Protein AF-A0A2D4L6A4-F1 (afdb_monomer_lite)

Radius of gyration: 27.37 Å; chains: 1; bounding box: 38×36×84 Å

Organism: NCBI:txid1970185

InterPro domains:
  IPR035969 Rab-GAP-TBC domain superfamily [SSF47923] (2-65)
  IPR050302 Rab GTPase-activating TBC domain-containing protein [PTHR47219] (1-61)

Secondary structure (DSSP, 8-state):
-HHHHHHHHH-THHHHHHHHHHHHHTHHHHHT--SHHHHHHHHHHGGGG---HHHHHHIIIIIT----HHHHHHHHHHHHHHHHHHHHHHHHHHHHHHHHHHHHHHHHHHHHHTTS--

Foldseek 3Di:
DVLVVCCVVVHDLSVVLLVVLLCVVCVVVLVPDDDPVVNVVCVVPVVVVPPPPVSSVCCSPPVCPPRDVVVVVVVCVVVVVVVVVVVVVVVVVVVVVVVVVVVVVVVVVVVVVVVPPD

Structure (mmCIF, N/CA/C/O backbone):
data_AF-A0A2D4L6A4-F1
#
_entry.id   AF-A0A2D4L6A4-F1
#
loop_
_atom_site.group_PDB
_atom_site.id
_atom_site.type_symbol
_atom_site.label_atom_id
_atom_site.label_alt_id
_atom_site.label_comp_id
_atom_site.label_asym_id
_atom_site.label_entity_id
_atom_site.label_seq_id
_atom_site.pdbx_PDB_ins_code
_atom_site.Cartn_x
_atom_site.Cartn_y
_atom_site.Cartn_z
_atom_site.occupancy
_atom_site.B_iso_or_equiv
_atom_site.auth_seq_id
_atom_site.auth_comp_id
_atom_site.auth_asym_id
_atom_site.auth_atom_id
_atom_site.pdbx_PDB_model_num
ATOM 1 N N . PHE A 1 1 ? 15.354 -11.291 -5.007 1.00 59.81 1 PHE A N 1
ATOM 2 C CA . PHE A 1 1 ? 16.512 -10.464 -5.394 1.00 59.81 1 PHE A CA 1
ATOM 3 C C . PHE A 1 1 ? 16.073 -9.072 -5.858 1.00 59.81 1 PHE A C 1
ATOM 5 O O . PHE A 1 1 ? 16.145 -8.169 -5.042 1.00 59.81 1 PHE A O 1
ATOM 12 N N . LYS A 1 2 ? 15.403 -8.898 -7.011 1.00 81.44 2 LYS A N 1
ATOM 13 C CA . LYS A 1 2 ? 15.110 -7.559 -7.590 1.00 81.44 2 LYS A CA 1
ATOM 14 C C . LYS A 1 2 ? 14.391 -6.513 -6.711 1.00 81.44 2 LYS A C 1
ATOM 16 O O . LYS A 1 2 ? 14.660 -5.324 -6.866 1.00 81.44 2 LYS A O 1
ATOM 21 N N . ILE A 1 3 ? 13.475 -6.909 -5.819 1.00 88.06 3 ILE A N 1
ATOM 22 C CA . ILE A 1 3 ? 12.771 -5.953 -4.934 1.00 88.06 3 ILE A CA 1
ATOM 23 C C . ILE A 1 3 ? 13.741 -5.343 -3.920 1.00 88.06 3 ILE A C 1
ATOM 25 O O . ILE A 1 3 ? 13.739 -4.132 -3.724 1.00 88.06 3 ILE A O 1
ATOM 29 N N . TRP A 1 4 ? 14.576 -6.183 -3.305 1.00 91.75 4 TRP A N 1
ATOM 30 C CA . TRP A 1 4 ? 15.547 -5.761 -2.301 1.00 91.75 4 TRP A CA 1
ATOM 31 C C . TRP A 1 4 ? 16.648 -4.906 -2.919 1.00 91.75 4 TRP A C 1
ATOM 33 O O . TRP A 1 4 ? 16.956 -3.856 -2.371 1.00 91.75 4 TRP A O 1
ATOM 43 N N . ASP A 1 5 ? 17.137 -5.271 -4.106 1.00 92.44 5 ASP A N 1
ATOM 44 C CA . ASP A 1 5 ? 18.117 -4.463 -4.843 1.00 92.44 5 ASP A CA 1
ATOM 45 C C . ASP A 1 5 ? 17.558 -3.058 -5.134 1.00 92.44 5 ASP A C 1
ATOM 47 O O . ASP A 1 5 ? 18.197 -2.041 -4.869 1.00 92.44 5 ASP A O 1
ATOM 51 N N . SER A 1 6 ? 16.302 -2.995 -5.594 1.00 92.12 6 SER A N 1
ATOM 52 C CA . SER A 1 6 ? 15.612 -1.727 -5.851 1.00 92.12 6 SER A CA 1
ATOM 53 C C . SER A 1 6 ? 15.383 -0.933 -4.566 1.00 92.12 6 SER A C 1
ATOM 55 O O . SER A 1 6 ? 15.535 0.282 -4.566 1.00 92.12 6 SER A O 1
ATOM 57 N N . PHE A 1 7 ? 15.015 -1.596 -3.467 1.00 94.06 7 PHE A N 1
ATOM 58 C CA . PHE A 1 7 ? 14.798 -0.957 -2.170 1.00 94.06 7 PHE A CA 1
ATOM 59 C C . PHE A 1 7 ? 16.087 -0.355 -1.610 1.00 94.06 7 PHE A C 1
ATOM 61 O O . PHE A 1 7 ? 16.057 0.768 -1.114 1.00 94.06 7 PHE A O 1
ATOM 68 N N . LEU A 1 8 ? 17.211 -1.063 -1.721 1.00 93.94 8 LEU A N 1
ATOM 69 C CA . LEU A 1 8 ? 18.513 -0.564 -1.281 1.00 93.94 8 LEU A CA 1
ATOM 70 C C . LEU A 1 8 ? 18.997 0.614 -2.141 1.00 93.94 8 LEU A C 1
ATOM 72 O O . LEU A 1 8 ? 19.681 1.492 -1.626 1.00 93.94 8 LEU A O 1
ATOM 76 N N . TYR A 1 9 ? 18.602 0.670 -3.417 1.00 93.06 9 TYR A N 1
ATOM 77 C CA . TYR A 1 9 ? 18.974 1.748 -4.336 1.00 93.06 9 TYR A CA 1
ATOM 78 C C . TYR A 1 9 ? 18.049 2.983 -4.267 1.00 93.06 9 TYR A C 1
ATOM 80 O O . TYR A 1 9 ? 18.511 4.109 -4.107 1.00 93.06 9 TYR A O 1
ATOM 88 N N . GLU A 1 10 ? 16.728 2.802 -4.379 1.00 91.38 10 GLU A N 1
ATOM 89 C CA . GLU A 1 10 ? 15.729 3.886 -4.426 1.00 91.38 10 GLU A CA 1
ATOM 90 C C . GLU A 1 10 ? 15.119 4.233 -3.053 1.00 91.38 10 GLU A C 1
ATOM 92 O O . GLU A 1 10 ? 14.401 5.235 -2.918 1.00 91.38 10 GLU A O 1
ATOM 97 N N . GLY A 1 11 ? 15.365 3.401 -2.041 1.00 92.44 11 GLY A N 1
ATOM 98 C CA . GLY A 1 11 ? 14.920 3.592 -0.667 1.00 92.44 11 GLY A CA 1
ATOM 99 C C . GLY A 1 11 ? 13.491 3.108 -0.363 1.00 92.44 11 GLY A C 1
ATOM 100 O O . GLY A 1 11 ? 12.850 2.401 -1.150 1.00 92.44 11 GLY A O 1
ATOM 101 N N . PRO A 1 12 ? 12.926 3.533 0.787 1.00 92.69 12 PRO A N 1
ATOM 102 C CA . PRO A 1 12 ? 11.694 2.966 1.342 1.00 92.69 12 PRO A CA 1
ATOM 103 C C . PRO A 1 12 ? 10.432 3.084 0.485 1.00 92.69 12 PRO A C 1
ATOM 105 O O . PRO A 1 12 ? 9.470 2.347 0.705 1.00 92.69 12 PRO A O 1
ATOM 108 N N . LYS A 1 13 ? 10.411 3.987 -0.504 1.00 94.56 13 LYS A N 1
ATOM 109 C CA . LYS A 1 13 ? 9.279 4.124 -1.435 1.00 94.56 13 LYS A CA 1
ATOM 110 C C . LYS A 1 13 ? 9.016 2.847 -2.234 1.00 94.56 13 LYS A C 1
ATOM 112 O O . LYS A 1 13 ? 7.881 2.617 -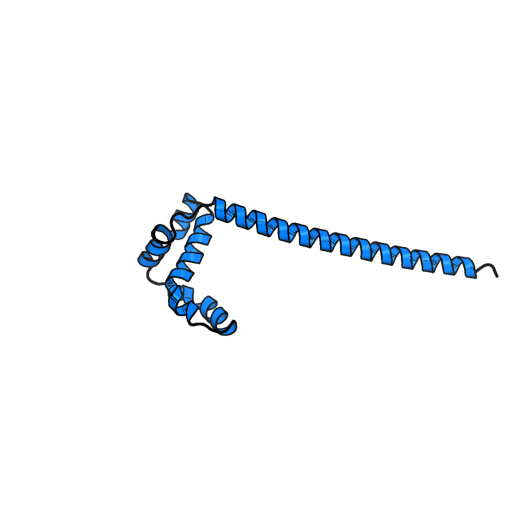2.639 1.00 94.56 13 LYS A O 1
ATOM 117 N N . VAL A 1 14 ? 10.038 2.013 -2.426 1.00 95.25 14 VAL A N 1
ATOM 118 C CA . VAL A 1 14 ? 9.935 0.769 -3.192 1.00 95.25 14 VAL A CA 1
ATOM 119 C C . VAL A 1 14 ? 8.946 -0.203 -2.554 1.00 95.25 14 VAL A C 1
ATOM 121 O O . VAL A 1 14 ? 8.172 -0.820 -3.276 1.00 95.25 14 VAL A O 1
ATOM 124 N N . ILE A 1 15 ? 8.874 -0.273 -1.221 1.00 94.75 15 ILE A N 1
ATOM 125 C CA . ILE A 1 15 ? 7.899 -1.138 -0.537 1.00 94.75 15 ILE A CA 1
ATOM 126 C C . ILE A 1 15 ? 6.465 -0.729 -0.888 1.00 94.75 15 ILE A C 1
ATOM 128 O O . ILE A 1 15 ? 5.656 -1.573 -1.263 1.00 94.75 15 ILE A O 1
ATOM 132 N N . PHE A 1 16 ? 6.166 0.573 -0.851 1.00 95.50 16 PHE A N 1
ATOM 133 C CA . PHE A 1 16 ? 4.849 1.096 -1.228 1.00 95.50 16 PHE A CA 1
ATOM 134 C C . PHE A 1 16 ? 4.546 0.863 -2.711 1.00 95.50 16 PHE A C 1
ATOM 136 O O . PHE A 1 16 ? 3.437 0.460 -3.054 1.00 95.50 16 PHE A O 1
ATOM 143 N N . ARG A 1 17 ? 5.539 1.067 -3.584 1.00 96.06 17 ARG A N 1
ATOM 144 C CA . ARG A 1 17 ? 5.414 0.813 -5.025 1.00 96.06 17 ARG A CA 1
ATOM 145 C C . ARG A 1 17 ? 5.042 -0.647 -5.296 1.00 96.06 17 ARG A C 1
ATOM 147 O O . ARG A 1 17 ? 4.103 -0.901 -6.040 1.00 96.06 17 ARG A O 1
ATOM 154 N N . PHE A 1 18 ? 5.731 -1.605 -4.674 1.00 95.31 18 PHE A N 1
ATOM 155 C CA . PHE A 1 18 ? 5.438 -3.028 -4.869 1.00 95.31 18 PHE A CA 1
ATOM 156 C C . PHE A 1 18 ? 4.137 -3.477 -4.208 1.00 95.31 18 PHE A C 1
ATOM 158 O O . PHE A 1 18 ? 3.440 -4.308 -4.783 1.00 95.31 18 PHE A O 1
ATOM 165 N N . ALA A 1 19 ? 3.772 -2.912 -3.055 1.00 95.19 19 ALA A N 1
ATOM 166 C CA . ALA A 1 19 ? 2.465 -3.165 -2.456 1.00 95.19 19 ALA A CA 1
ATOM 167 C C . ALA A 1 19 ? 1.337 -2.767 -3.423 1.00 95.19 19 ALA A C 1
ATOM 169 O O . ALA A 1 19 ? 0.459 -3.575 -3.714 1.00 95.19 19 ALA A O 1
ATOM 170 N N . LEU A 1 20 ? 1.406 -1.565 -4.005 1.00 95.88 20 LEU A N 1
ATOM 171 C CA . LEU A 1 20 ? 0.432 -1.107 -5.000 1.00 95.88 20 LEU A CA 1
ATOM 172 C C . LEU A 1 20 ? 0.480 -1.921 -6.294 1.00 95.88 20 LEU A C 1
ATOM 174 O O . LEU A 1 20 ? -0.568 -2.216 -6.860 1.00 95.88 20 LEU A O 1
ATOM 178 N N . ALA A 1 21 ? 1.665 -2.337 -6.739 1.00 96.56 21 ALA A N 1
ATOM 179 C CA . ALA A 1 21 ? 1.794 -3.191 -7.915 1.00 96.56 21 ALA A CA 1
ATOM 180 C C . ALA A 1 21 ? 1.128 -4.560 -7.710 1.00 96.56 21 ALA A C 1
ATOM 182 O O . ALA A 1 21 ? 0.506 -5.069 -8.637 1.00 96.56 21 ALA A O 1
ATOM 183 N N . LEU A 1 22 ? 1.205 -5.138 -6.504 1.00 96.25 22 LEU A N 1
ATOM 184 C CA . LEU A 1 22 ? 0.501 -6.377 -6.156 1.00 96.25 22 LEU A CA 1
ATOM 185 C C . LEU A 1 22 ? -1.019 -6.201 -6.227 1.00 96.25 22 LEU A C 1
ATOM 187 O O . LEU A 1 22 ? -1.696 -7.038 -6.821 1.00 96.25 22 LEU A O 1
ATOM 191 N N . PHE A 1 23 ? -1.545 -5.103 -5.677 1.00 96.38 23 PHE A N 1
ATOM 192 C CA . PHE A 1 23 ? -2.967 -4.777 -5.797 1.00 96.38 23 PHE A CA 1
ATOM 193 C C . PHE A 1 23 ? -3.373 -4.584 -7.259 1.00 96.38 23 PHE A C 1
ATOM 195 O O . PHE A 1 23 ? -4.357 -5.167 -7.701 1.00 96.38 23 PHE A O 1
ATOM 202 N N . LYS A 1 24 ? -2.576 -3.847 -8.039 1.00 96.62 24 LYS A N 1
ATOM 203 C CA . LYS A 1 24 ? -2.832 -3.607 -9.462 1.00 96.62 24 LYS A CA 1
ATOM 204 C C . LYS A 1 24 ? -2.773 -4.893 -10.293 1.00 96.62 24 LYS A C 1
ATOM 206 O O . LYS A 1 24 ? -3.580 -5.074 -11.196 1.00 96.62 24 LYS A O 1
ATOM 211 N N . TYR A 1 25 ? -1.877 -5.824 -9.960 1.00 96.88 25 TYR A N 1
ATOM 212 C CA . TYR A 1 25 ? -1.777 -7.131 -10.620 1.00 96.88 25 TYR A CA 1
ATOM 213 C C . TYR A 1 25 ? -3.076 -7.944 -10.499 1.00 96.88 25 TYR A C 1
ATOM 215 O O . TYR A 1 25 ? -3.405 -8.714 -11.402 1.00 96.88 25 TYR A O 1
ATOM 223 N N . LYS A 1 26 ? -3.800 -7.781 -9.386 1.00 96.12 26 LYS A N 1
ATOM 224 C CA . LYS A 1 26 ? -5.036 -8.499 -9.055 1.00 96.12 26 LYS A CA 1
ATOM 225 C C . LYS A 1 26 ? -6.274 -7.605 -8.996 1.00 96.12 26 LYS A C 1
ATOM 227 O O . LYS A 1 26 ? -7.287 -8.001 -8.431 1.00 96.12 26 LYS A O 1
ATOM 232 N N . GLU A 1 27 ? -6.206 -6.425 -9.600 1.00 95.62 27 GLU A N 1
ATOM 233 C CA . GLU A 1 27 ? -7.239 -5.392 -9.501 1.00 95.62 27 GLU A CA 1
ATOM 234 C C . GLU A 1 27 ? -8.631 -5.925 -9.857 1.00 95.62 27 GLU A C 1
ATOM 236 O O . GLU A 1 27 ? -9.559 -5.785 -9.068 1.00 95.62 27 GLU A O 1
ATOM 241 N N . GLU A 1 28 ? -8.762 -6.628 -10.983 1.00 95.94 28 GLU A N 1
ATOM 242 C CA . GLU A 1 28 ? -10.044 -7.192 -11.421 1.00 95.94 28 GLU A CA 1
ATOM 243 C C . GLU A 1 28 ? -10.621 -8.235 -10.456 1.00 95.94 28 GLU A C 1
ATOM 245 O O . GLU A 1 28 ? -11.837 -8.343 -10.320 1.00 95.94 28 GLU A O 1
ATOM 250 N N . GLU A 1 29 ? -9.771 -9.034 -9.809 1.00 95.25 29 GLU A N 1
ATOM 251 C CA . GLU A 1 29 ? -10.213 -10.032 -8.830 1.00 95.25 29 GLU A CA 1
ATOM 252 C C . GLU A 1 29 ? -10.652 -9.348 -7.535 1.00 95.25 29 GLU A C 1
ATOM 254 O O . GLU A 1 29 ? -11.689 -9.698 -6.981 1.00 95.25 29 GLU A O 1
ATOM 259 N N . ILE A 1 30 ? -9.904 -8.334 -7.093 1.00 94.88 30 ILE A N 1
ATOM 260 C CA . ILE A 1 30 ? -10.201 -7.568 -5.880 1.00 94.88 30 ILE A CA 1
ATOM 261 C C . ILE A 1 30 ? -11.503 -6.780 -6.036 1.00 94.88 30 ILE A C 1
ATOM 263 O O . ILE A 1 30 ? -12.319 -6.781 -5.120 1.00 94.88 30 ILE A O 1
ATOM 267 N N . LEU A 1 31 ? -11.734 -6.155 -7.195 1.00 95.50 31 LEU A N 1
ATOM 268 C CA . LEU A 1 31 ? -12.943 -5.368 -7.466 1.00 95.50 31 LEU A CA 1
ATOM 269 C C . LEU A 1 31 ? -14.230 -6.207 -7.504 1.00 95.50 31 LEU A C 1
ATOM 271 O O . LEU A 1 31 ? -15.320 -5.661 -7.357 1.00 95.50 31 LEU A O 1
ATOM 275 N N . LYS A 1 32 ? -14.127 -7.528 -7.691 1.00 96.31 32 LYS A N 1
ATOM 276 C CA . LYS A 1 32 ? -15.281 -8.442 -7.659 1.00 96.31 32 LYS A CA 1
ATOM 277 C C . LYS A 1 32 ? -15.715 -8.802 -6.236 1.00 96.31 32 LYS A C 1
ATOM 279 O O . LYS A 1 32 ? -16.813 -9.326 -6.061 1.00 96.31 32 LYS A O 1
ATOM 284 N N . LEU A 1 33 ? -14.880 -8.547 -5.230 1.00 95.50 33 LEU A N 1
ATOM 285 C CA . LEU A 1 33 ? -15.175 -8.864 -3.835 1.00 95.50 33 LEU A CA 1
ATOM 286 C C . LEU A 1 33 ? -16.142 -7.823 -3.257 1.00 95.50 33 LEU A C 1
ATOM 288 O O . LEU A 1 33 ? -15.920 -6.624 -3.395 1.00 95.50 33 LEU A O 1
ATOM 292 N N . GLN A 1 34 ? -17.218 -8.286 -2.620 1.00 92.75 34 GLN A N 1
ATOM 293 C CA . GLN A 1 34 ? -18.314 -7.425 -2.149 1.00 92.75 34 GLN A CA 1
ATOM 294 C C . GLN A 1 34 ? -18.336 -7.247 -0.625 1.00 92.75 34 GLN A C 1
ATOM 296 O O . GLN A 1 34 ? -18.906 -6.278 -0.132 1.00 92.75 34 GLN A O 1
ATOM 301 N N . ASP A 1 35 ? -17.723 -8.161 0.132 1.00 94.94 35 ASP A N 1
ATOM 302 C CA . ASP A 1 35 ? -17.752 -8.149 1.596 1.00 94.94 35 ASP A CA 1
ATOM 303 C C . ASP A 1 35 ? -16.344 -8.137 2.217 1.00 94.94 35 ASP A C 1
ATOM 305 O O . ASP A 1 35 ? -15.350 -8.584 1.640 1.00 94.94 35 ASP A O 1
ATOM 309 N N . SER A 1 36 ? -16.247 -7.621 3.443 1.00 93.56 36 SER A N 1
ATOM 310 C CA . SER A 1 36 ? -14.975 -7.494 4.166 1.00 93.56 36 SER A CA 1
ATOM 311 C C . SER A 1 36 ? -14.316 -8.848 4.453 1.00 93.56 36 SER A C 1
ATOM 313 O O . SER A 1 36 ? -13.087 -8.964 4.442 1.00 93.56 36 SER A O 1
ATOM 315 N N . THR A 1 37 ? -15.123 -9.890 4.664 1.00 96.06 37 THR A N 1
ATOM 316 C CA . THR A 1 37 ? -14.643 -11.246 4.951 1.00 96.06 37 THR A CA 1
ATOM 317 C C . THR A 1 37 ? -13.970 -11.875 3.732 1.00 96.06 37 THR A C 1
ATOM 319 O O . THR A 1 37 ? -12.884 -12.449 3.872 1.00 96.06 37 THR A O 1
ATOM 322 N N . SER A 1 38 ? -14.562 -11.778 2.535 1.00 94.75 38 SER A N 1
ATOM 323 C CA . SER A 1 38 ? -13.927 -12.281 1.310 1.00 94.75 38 SER A CA 1
ATOM 324 C C . SER A 1 38 ? -12.676 -11.484 0.965 1.00 94.75 38 SER A C 1
ATOM 326 O O . SER A 1 38 ? -11.657 -12.101 0.650 1.00 94.75 38 SER A O 1
ATOM 328 N N . ILE A 1 39 ? -12.701 -10.155 1.130 1.00 94.81 39 ILE A N 1
ATOM 329 C CA . ILE A 1 39 ? -11.521 -9.299 0.954 1.00 94.81 39 ILE A CA 1
ATOM 330 C C . ILE A 1 39 ? -10.386 -9.787 1.854 1.00 94.81 39 ILE A C 1
ATOM 332 O O . ILE A 1 39 ? -9.297 -10.070 1.361 1.00 94.81 39 ILE A O 1
ATOM 336 N N . PHE A 1 40 ? -10.623 -9.981 3.152 1.00 94.81 40 PHE A N 1
ATOM 337 C CA . PHE A 1 40 ? -9.572 -10.422 4.071 1.00 94.81 40 PHE A CA 1
ATOM 338 C C . PHE A 1 40 ? -9.012 -11.811 3.724 1.00 94.81 40 PHE A C 1
ATOM 340 O O . PHE A 1 40 ? -7.792 -12.010 3.696 1.00 94.81 40 PHE A O 1
ATOM 347 N N . LYS A 1 41 ? -9.888 -12.777 3.410 1.00 94.81 41 LYS A N 1
ATOM 348 C CA . LYS A 1 41 ? -9.477 -14.127 2.980 1.00 94.81 41 LYS A CA 1
ATOM 349 C C . LYS A 1 41 ? -8.631 -14.079 1.705 1.00 94.81 41 LYS A C 1
ATOM 351 O O . LYS A 1 41 ? -7.605 -14.760 1.615 1.00 94.81 41 LYS A O 1
ATOM 356 N N . TYR A 1 42 ? -9.036 -13.252 0.746 1.00 95.94 42 TYR A N 1
ATOM 357 C CA . TYR A 1 42 ? -8.316 -13.060 -0.504 1.00 95.94 42 TYR A CA 1
ATOM 358 C C . TYR A 1 42 ? -6.946 -12.417 -0.260 1.00 95.94 42 TYR A C 1
ATOM 360 O O . TYR A 1 42 ? -5.926 -12.980 -0.660 1.00 95.94 42 TYR A O 1
ATOM 368 N N . LEU A 1 43 ? -6.894 -11.310 0.492 1.00 94.06 43 LEU A N 1
ATOM 369 C CA . LEU A 1 43 ? -5.656 -10.595 0.825 1.00 94.06 43 LEU A CA 1
ATOM 370 C C . LEU A 1 43 ? -4.609 -11.488 1.502 1.00 94.06 43 LEU A C 1
ATOM 372 O O . LEU A 1 43 ? -3.413 -11.348 1.247 1.00 94.06 43 LEU A O 1
ATOM 376 N N . ARG A 1 44 ? -5.048 -12.457 2.311 1.00 93.62 44 ARG A N 1
ATOM 377 C CA . ARG A 1 44 ? -4.159 -13.405 2.995 1.00 93.62 44 ARG A CA 1
ATOM 378 C C . ARG A 1 44 ? -3.467 -14.400 2.053 1.00 93.62 44 ARG A C 1
ATOM 380 O O . ARG A 1 44 ? -2.433 -14.955 2.421 1.00 93.62 44 ARG A O 1
ATOM 387 N N . SER A 1 45 ? -4.024 -14.659 0.871 1.00 93.69 45 SER A N 1
ATOM 388 C CA . SER A 1 45 ? -3.580 -15.756 -0.003 1.00 93.69 45 SER A CA 1
ATOM 389 C C . SER A 1 45 ? -3.141 -15.322 -1.405 1.00 93.69 45 SER A C 1
ATOM 391 O O . SER A 1 45 ? -2.270 -15.977 -1.983 1.00 93.69 45 SER A O 1
ATOM 393 N N . PHE A 1 46 ? -3.657 -14.210 -1.941 1.00 94.44 46 PHE A N 1
ATOM 394 C CA . PHE A 1 46 ? -3.441 -13.833 -3.344 1.00 94.44 46 PHE A CA 1
ATOM 395 C C . PHE A 1 46 ? -1.976 -13.586 -3.702 1.00 94.44 46 PHE A C 1
ATOM 397 O O . PHE A 1 46 ? -1.576 -13.833 -4.839 1.00 94.44 46 PHE A O 1
ATOM 404 N N . THR A 1 47 ? -1.155 -13.136 -2.751 1.00 91.75 47 THR A N 1
ATOM 405 C CA . THR A 1 47 ? 0.266 -12.850 -2.993 1.00 91.75 47 THR A CA 1
ATOM 406 C C . THR A 1 47 ? 1.025 -14.086 -3.472 1.00 91.75 47 THR A C 1
ATOM 408 O O . THR A 1 47 ? 1.935 -13.965 -4.285 1.00 91.75 47 THR A O 1
ATOM 411 N N . ARG A 1 48 ? 0.593 -15.288 -3.061 1.00 92.81 48 ARG A N 1
ATOM 412 C CA . ARG A 1 48 ? 1.158 -16.573 -3.507 1.00 92.81 48 ARG A CA 1
ATOM 413 C C . ARG A 1 48 ? 0.810 -16.916 -4.957 1.00 92.81 48 ARG A C 1
ATOM 415 O O . ARG A 1 48 ? 1.460 -17.765 -5.552 1.00 92.81 48 ARG A O 1
ATOM 422 N N . THR A 1 49 ? -0.206 -16.267 -5.523 1.00 93.50 49 THR A N 1
ATOM 423 C CA . THR A 1 49 ? -0.660 -16.485 -6.908 1.00 93.50 49 THR A CA 1
ATOM 424 C C . THR A 1 49 ? 0.066 -15.588 -7.919 1.00 93.50 49 THR A C 1
ATOM 426 O O . THR A 1 49 ? -0.073 -15.773 -9.127 1.00 93.50 49 THR A O 1
ATOM 429 N N . VAL A 1 50 ? 0.856 -14.614 -7.450 1.00 92.19 50 VAL A N 1
ATOM 430 C CA . VAL A 1 50 ? 1.620 -13.695 -8.305 1.00 92.19 50 VAL A CA 1
ATOM 431 C C . VAL A 1 50 ? 2.959 -14.336 -8.671 1.00 92.19 50 VAL A C 1
ATOM 433 O O . VAL A 1 50 ? 3.975 -14.115 -8.016 1.00 92.19 50 VAL A O 1
ATOM 436 N N . LEU A 1 51 ? 2.948 -15.161 -9.720 1.00 92.00 51 LEU A N 1
ATOM 437 C CA . LEU A 1 51 ? 4.124 -15.921 -10.166 1.00 92.00 51 LEU A CA 1
ATOM 438 C C . LEU A 1 51 ? 4.919 -15.216 -11.278 1.00 92.00 51 LEU A C 1
ATOM 440 O O . LEU A 1 51 ? 6.121 -15.446 -11.421 1.00 92.00 51 LEU A O 1
ATOM 444 N N . ASP A 1 52 ? 4.284 -14.328 -12.051 1.00 94.19 52 ASP A N 1
ATOM 445 C CA . ASP A 1 52 ? 4.965 -13.589 -13.117 1.00 94.19 52 ASP A CA 1
ATOM 446 C C . ASP A 1 52 ? 5.674 -12.341 -12.573 1.00 94.19 52 ASP A C 1
ATOM 448 O O . ASP A 1 52 ? 5.146 -11.223 -12.544 1.00 94.19 52 ASP A O 1
ATOM 452 N N . ALA A 1 53 ? 6.929 -12.542 -12.178 1.00 91.31 53 ALA A N 1
ATOM 453 C CA . ALA A 1 53 ? 7.799 -11.470 -11.722 1.00 91.31 53 ALA A CA 1
ATOM 454 C C . ALA A 1 53 ? 8.071 -10.414 -12.808 1.00 91.31 53 ALA 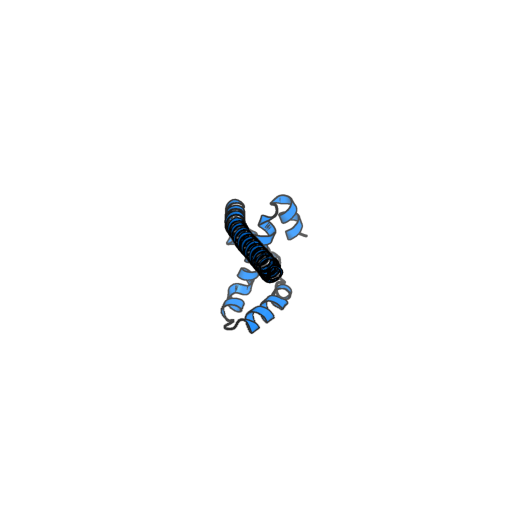A C 1
ATOM 456 O O . ALA A 1 53 ? 8.269 -9.248 -12.473 1.00 91.31 53 ALA A O 1
ATOM 457 N N . ARG A 1 54 ? 8.086 -10.770 -14.104 1.00 93.44 54 ARG A N 1
ATOM 458 C CA . ARG A 1 54 ? 8.332 -9.791 -15.180 1.00 93.44 54 ARG A CA 1
ATOM 459 C C . ARG A 1 54 ? 7.153 -8.838 -15.308 1.00 93.44 54 ARG A C 1
ATOM 461 O O . ARG A 1 54 ? 7.371 -7.628 -15.361 1.00 93.44 54 ARG A O 1
ATOM 468 N N . LYS A 1 55 ? 5.928 -9.368 -15.281 1.00 95.44 55 LYS A N 1
ATOM 469 C CA . LYS A 1 55 ? 4.705 -8.559 -15.266 1.00 95.44 55 LYS A CA 1
ATOM 470 C C . LYS A 1 55 ? 4.638 -7.671 -14.022 1.00 95.44 55 LYS A C 1
ATOM 472 O O . LYS A 1 55 ? 4.417 -6.472 -14.161 1.00 95.44 55 LYS A O 1
ATOM 477 N N . LEU A 1 56 ? 4.919 -8.208 -12.830 1.00 95.31 56 LEU A N 1
ATOM 478 C CA . LEU A 1 56 ? 4.932 -7.414 -11.593 1.00 95.31 56 LEU A CA 1
ATOM 479 C C . LEU A 1 56 ? 5.943 -6.254 -11.649 1.00 95.31 56 LEU A C 1
ATOM 481 O O . LEU A 1 56 ? 5.620 -5.134 -11.259 1.00 95.31 56 LEU A O 1
ATOM 485 N N . MET A 1 57 ? 7.150 -6.499 -12.170 1.00 93.94 57 MET A N 1
ATOM 486 C CA . MET A 1 57 ? 8.158 -5.449 -12.375 1.00 93.94 57 MET A CA 1
ATOM 487 C C . MET A 1 57 ? 7.698 -4.407 -13.404 1.00 93.94 57 MET A C 1
ATOM 489 O O . MET A 1 57 ? 7.960 -3.220 -13.224 1.00 93.94 57 MET A O 1
ATOM 493 N N . GLY A 1 58 ? 7.010 -4.836 -14.468 1.00 95.81 58 GLY A N 1
ATOM 494 C CA . GLY A 1 58 ? 6.393 -3.945 -15.453 1.00 95.81 58 GLY A CA 1
ATOM 495 C C . GLY A 1 58 ? 5.418 -2.972 -14.797 1.00 95.81 58 GLY A C 1
ATOM 496 O O . GLY A 1 58 ? 5.587 -1.766 -14.936 1.00 95.81 58 GLY A O 1
ATOM 497 N N . ILE A 1 59 ? 4.498 -3.485 -13.982 1.00 96.56 59 ILE A N 1
ATOM 498 C CA . ILE A 1 59 ? 3.537 -2.658 -13.245 1.00 96.56 59 ILE A CA 1
ATOM 499 C C . ILE A 1 59 ? 4.263 -1.697 -12.292 1.00 96.56 59 ILE A C 1
ATOM 501 O O . ILE A 1 59 ? 4.012 -0.494 -12.292 1.00 96.56 59 ILE A O 1
ATOM 505 N N . ALA A 1 60 ? 5.211 -2.207 -11.501 1.00 95.31 60 ALA A N 1
ATOM 506 C CA . ALA A 1 60 ? 5.902 -1.412 -10.490 1.00 95.31 60 ALA A CA 1
ATOM 507 C C . ALA A 1 60 ? 6.718 -0.247 -11.081 1.00 95.31 60 ALA A C 1
ATOM 509 O O . ALA A 1 60 ? 6.692 0.854 -10.534 1.00 95.31 60 ALA A O 1
ATOM 510 N N . PHE A 1 61 ? 7.455 -0.475 -12.173 1.00 93.44 61 PHE A N 1
ATOM 511 C CA . PHE A 1 61 ? 8.407 0.504 -12.720 1.00 93.44 61 PHE A CA 1
ATOM 512 C C . PHE A 1 61 ? 7.963 1.171 -14.025 1.00 93.44 61 PHE A C 1
ATOM 514 O O . PHE A 1 61 ? 8.653 2.075 -14.494 1.00 93.44 61 PHE A O 1
ATOM 521 N N . ARG A 1 62 ? 6.849 0.758 -14.631 1.00 93.88 62 ARG A N 1
ATOM 522 C CA . ARG A 1 62 ? 6.278 1.441 -15.801 1.00 93.88 62 ARG A CA 1
ATOM 523 C C . ARG A 1 62 ? 4.957 2.084 -15.423 1.00 93.88 62 ARG A C 1
ATOM 525 O O . ARG A 1 62 ? 4.887 3.306 -15.382 1.00 93.88 62 ARG A O 1
ATOM 532 N N . ASP A 1 63 ? 3.974 1.276 -15.043 1.00 94.69 63 ASP A N 1
ATOM 533 C CA . ASP A 1 63 ? 2.596 1.745 -14.856 1.00 94.69 63 ASP A CA 1
ATOM 534 C C . ASP A 1 63 ? 2.451 2.684 -13.648 1.00 94.69 63 ASP A C 1
ATOM 536 O O . ASP A 1 63 ? 1.668 3.628 -13.678 1.00 94.69 63 ASP A O 1
ATOM 540 N N . LEU A 1 64 ? 3.223 2.449 -12.582 1.00 93.50 64 LEU A N 1
ATOM 541 C CA . LEU A 1 64 ? 3.186 3.258 -11.356 1.00 93.50 64 LEU A CA 1
ATOM 542 C C . LEU A 1 64 ? 4.183 4.428 -11.342 1.00 93.50 64 LEU A C 1
ATOM 544 O O . LEU A 1 64 ? 4.372 5.053 -10.294 1.00 93.50 64 LEU A O 1
ATOM 548 N N . ASN A 1 65 ? 4.861 4.719 -12.456 1.00 90.00 65 ASN A N 1
ATOM 549 C CA . ASN A 1 65 ? 5.816 5.822 -12.526 1.00 90.00 65 ASN A CA 1
ATOM 550 C C . ASN A 1 65 ? 5.173 7.112 -13.082 1.00 90.00 65 ASN A C 1
ATOM 552 O O . ASN A 1 65 ? 4.422 7.048 -14.050 1.00 90.00 65 ASN A O 1
ATOM 556 N N . PRO A 1 66 ? 5.498 8.296 -12.519 1.00 91.94 66 PRO A N 1
ATOM 557 C CA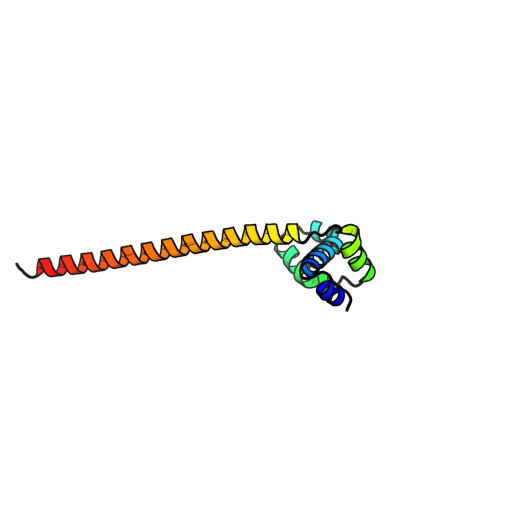 . PRO A 1 66 ? 6.435 8.521 -11.417 1.00 91.94 66 PRO A CA 1
ATOM 558 C C . PRO A 1 66 ? 5.859 8.129 -10.046 1.00 91.94 66 PRO A C 1
ATOM 560 O O . PRO A 1 66 ? 4.697 8.379 -9.747 1.00 91.94 66 PRO A O 1
ATOM 563 N N . PHE A 1 67 ? 6.722 7.604 -9.168 1.00 92.00 67 PHE A N 1
ATOM 564 C CA . PHE A 1 67 ? 6.375 7.278 -7.778 1.00 92.00 67 PHE A CA 1
ATOM 565 C C . PHE A 1 67 ? 7.159 8.163 -6.785 1.00 92.00 67 PHE A C 1
ATOM 567 O O . PHE A 1 67 ? 8.214 7.761 -6.272 1.00 92.00 67 PHE A O 1
ATOM 574 N N . PRO A 1 68 ? 6.725 9.418 -6.558 1.00 92.50 68 PRO A N 1
ATOM 575 C CA . PRO A 1 68 ? 7.511 10.410 -5.832 1.00 92.50 68 PRO A CA 1
ATOM 576 C C . PRO A 1 68 ? 7.507 10.179 -4.316 1.00 92.50 68 PRO A C 1
ATOM 578 O O . PRO A 1 68 ? 6.463 10.151 -3.664 1.00 92.50 68 PRO A O 1
ATOM 581 N N . LEU A 1 69 ? 8.703 10.159 -3.715 1.00 92.44 69 LEU A N 1
ATOM 582 C CA . LEU A 1 69 ? 8.882 10.047 -2.259 1.00 92.44 69 LEU A CA 1
ATOM 583 C C . LEU A 1 69 ? 8.178 11.181 -1.491 1.00 92.44 69 LEU A C 1
ATOM 585 O O . LEU A 1 69 ? 7.735 10.981 -0.361 1.00 92.44 69 LEU A O 1
ATOM 589 N N . ARG A 1 70 ? 8.035 12.360 -2.114 1.00 94.31 70 ARG A N 1
ATOM 590 C CA . ARG A 1 70 ? 7.340 13.519 -1.536 1.00 94.31 70 ARG A CA 1
ATOM 591 C C . ARG A 1 70 ? 5.893 13.197 -1.157 1.00 94.31 70 ARG A C 1
ATOM 593 O O . ARG A 1 70 ? 5.470 13.568 -0.072 1.00 94.31 70 ARG A O 1
ATOM 600 N N . GLN A 1 71 ? 5.156 12.462 -1.994 1.00 93.12 71 GLN A N 1
ATOM 601 C CA . GLN A 1 71 ? 3.772 12.089 -1.671 1.00 93.12 71 GLN A CA 1
ATOM 602 C C . GLN A 1 71 ? 3.707 11.190 -0.430 1.00 93.12 71 GLN A C 1
ATOM 604 O O . GLN A 1 71 ? 2.852 11.385 0.430 1.00 93.12 71 GLN A O 1
ATOM 609 N N . ILE A 1 72 ? 4.645 10.249 -0.301 1.00 94.12 72 ILE A N 1
ATOM 610 C CA . ILE A 1 72 ? 4.735 9.365 0.867 1.00 94.12 72 ILE A CA 1
ATOM 611 C C . ILE A 1 72 ? 5.049 10.178 2.124 1.00 94.12 72 ILE A C 1
ATOM 613 O O . ILE A 1 72 ? 4.404 9.985 3.151 1.00 94.12 72 ILE A O 1
ATOM 617 N N . ARG A 1 73 ? 6.009 11.108 2.047 1.00 95.38 73 ARG A N 1
ATOM 618 C CA . ARG A 1 73 ? 6.362 11.995 3.166 1.00 95.38 73 ARG A CA 1
ATOM 619 C C . ARG A 1 73 ? 5.175 12.849 3.607 1.00 95.38 73 ARG A C 1
ATOM 621 O O . ARG A 1 73 ? 4.886 12.877 4.795 1.00 95.38 73 ARG A O 1
ATOM 628 N N . ASN A 1 74 ? 4.449 13.448 2.664 1.00 96.25 74 ASN A N 1
ATOM 629 C CA . ASN A 1 74 ? 3.271 14.262 2.969 1.00 96.25 74 ASN A CA 1
ATOM 630 C C . ASN A 1 74 ? 2.180 13.438 3.659 1.00 96.25 74 ASN A C 1
ATOM 632 O O . ASN A 1 74 ? 1.636 13.866 4.671 1.00 96.25 74 ASN A O 1
ATOM 636 N N . ARG A 1 75 ? 1.898 12.225 3.159 1.00 95.62 75 ARG A N 1
ATOM 637 C CA . ARG A 1 75 ? 0.935 11.327 3.809 1.00 95.62 75 ARG A CA 1
ATOM 638 C C . ARG A 1 75 ? 1.394 10.941 5.213 1.00 95.62 75 ARG A C 1
ATOM 640 O O . ARG A 1 75 ? 0.573 10.950 6.118 1.00 95.62 75 ARG A O 1
ATOM 647 N N . ARG A 1 76 ? 2.678 10.641 5.423 1.00 95.81 76 ARG A N 1
ATOM 648 C CA . ARG A 1 76 ? 3.205 10.336 6.765 1.00 95.81 76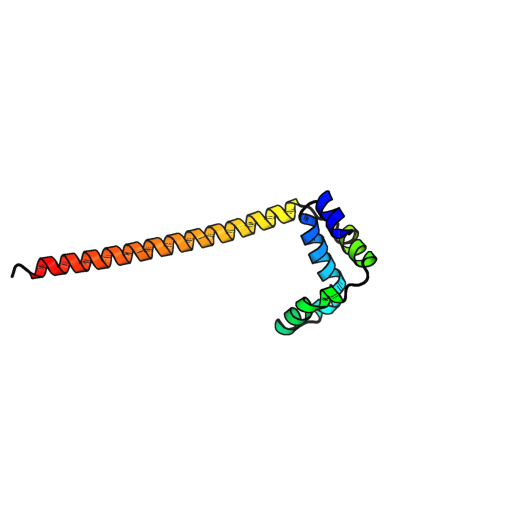 ARG A CA 1
ATOM 649 C C . ARG A 1 76 ? 3.069 11.517 7.718 1.00 95.81 76 ARG A C 1
ATOM 651 O O . ARG A 1 76 ? 2.600 11.308 8.823 1.00 95.81 76 ARG A O 1
ATOM 658 N N . ALA A 1 77 ? 3.432 12.723 7.283 1.00 97.31 77 ALA A N 1
ATOM 659 C CA . ALA A 1 77 ? 3.299 13.930 8.094 1.00 97.31 77 ALA A CA 1
ATOM 660 C C . ALA A 1 77 ? 1.839 14.168 8.509 1.00 97.31 77 ALA A C 1
ATOM 662 O O . ALA A 1 77 ? 1.567 14.359 9.686 1.00 97.31 77 ALA A O 1
ATOM 663 N N . PHE A 1 78 ? 0.902 14.046 7.564 1.00 97.25 78 PHE A N 1
ATOM 664 C CA . PHE A 1 78 ? -0.529 14.187 7.838 1.00 97.25 78 PHE A CA 1
ATOM 665 C C . PHE A 1 78 ? -1.043 13.184 8.885 1.00 97.25 78 PHE A C 1
ATOM 667 O O . PHE A 1 78 ? -1.710 13.571 9.837 1.00 97.25 78 PHE A O 1
ATOM 674 N N . HIS A 1 79 ? -0.728 11.893 8.731 1.00 96.69 79 HIS A N 1
ATOM 675 C CA . HIS A 1 79 ? -1.216 10.873 9.670 1.00 96.69 79 HIS A CA 1
ATOM 676 C C . HIS A 1 79 ? -0.502 10.940 11.025 1.00 96.69 79 HIS A C 1
ATOM 678 O O . HIS A 1 79 ? -1.120 10.647 12.042 1.00 96.69 79 HIS A O 1
ATOM 684 N N . LEU A 1 80 ? 0.776 11.332 11.049 1.00 97.38 80 LEU A N 1
ATOM 685 C CA . LEU A 1 80 ? 1.522 11.524 12.291 1.00 97.38 80 LEU A CA 1
ATOM 686 C C . LEU A 1 80 ? 0.922 12.656 13.125 1.00 97.38 80 LEU A C 1
ATOM 688 O O . LEU A 1 80 ? 0.772 12.497 14.331 1.00 97.38 80 LEU A O 1
ATOM 692 N N . GLU A 1 81 ? 0.546 13.761 12.481 1.00 97.62 81 GLU A N 1
ATOM 693 C CA . GLU A 1 81 ? -0.098 14.881 13.167 1.00 97.62 81 GLU A CA 1
ATOM 694 C C . GLU A 1 81 ? -1.427 14.462 13.797 1.00 97.62 81 GLU A C 1
ATOM 696 O O . GLU A 1 81 ? -1.690 14.773 14.953 1.00 97.62 81 GLU A O 1
ATOM 701 N N . LYS A 1 82 ? -2.226 13.662 13.083 1.00 96.31 82 LYS A N 1
ATOM 702 C CA . LYS A 1 82 ? -3.482 13.137 13.624 1.00 96.31 82 LYS A CA 1
ATOM 703 C C . LYS A 1 82 ? -3.265 12.307 14.896 1.00 96.31 82 LYS A C 1
ATOM 705 O O . LYS A 1 82 ?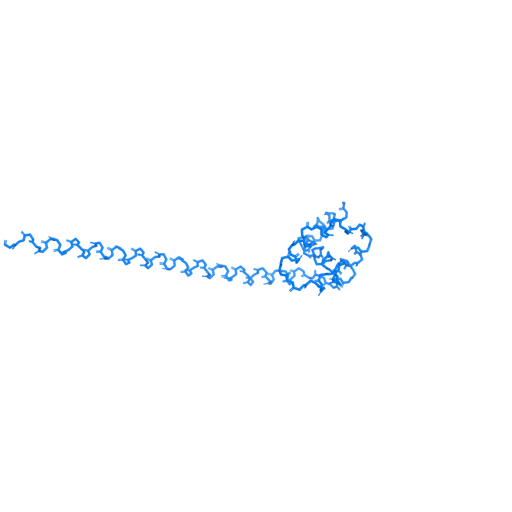 -3.929 12.547 15.895 1.00 96.31 82 LYS A O 1
ATOM 710 N N . VAL A 1 83 ? -2.311 11.372 14.872 1.00 96.88 83 VAL A N 1
ATOM 711 C CA . VAL A 1 83 ? -1.984 10.537 16.045 1.00 96.88 83 VAL A CA 1
ATOM 712 C C . VAL A 1 83 ? -1.457 11.390 17.201 1.00 96.88 83 VAL A C 1
ATOM 714 O O . VAL A 1 83 ? -1.762 11.118 18.358 1.00 96.88 83 VAL A O 1
ATOM 717 N N . ARG A 1 84 ? -0.678 12.435 16.901 1.00 96.94 84 ARG A N 1
ATOM 718 C CA . ARG A 1 84 ? -0.164 13.363 17.912 1.00 96.94 84 ARG A CA 1
ATOM 719 C C . ARG A 1 84 ? -1.293 14.117 18.620 1.00 96.94 84 ARG A C 1
ATOM 721 O O . ARG A 1 84 ? -1.229 14.268 19.835 1.00 96.94 84 ARG A O 1
ATOM 728 N N . LEU A 1 85 ? -2.296 14.578 17.875 1.00 97.50 85 LEU A N 1
ATOM 729 C CA . LEU A 1 85 ? -3.465 15.255 18.441 1.00 97.50 85 LEU A CA 1
ATOM 730 C C . LEU A 1 85 ? -4.302 14.304 19.301 1.00 97.50 85 LEU A C 1
ATOM 732 O O . LEU A 1 85 ? -4.615 14.647 20.434 1.00 97.50 85 LEU A O 1
ATOM 736 N N . GLU A 1 86 ? -4.575 13.091 18.807 1.00 96.50 86 GLU A N 1
ATOM 737 C CA . GLU A 1 86 ? -5.290 12.055 19.571 1.00 96.50 86 GLU A CA 1
ATOM 738 C C . GLU A 1 86 ? -4.573 11.740 20.902 1.00 96.50 86 GLU A C 1
ATOM 740 O O . GLU A 1 86 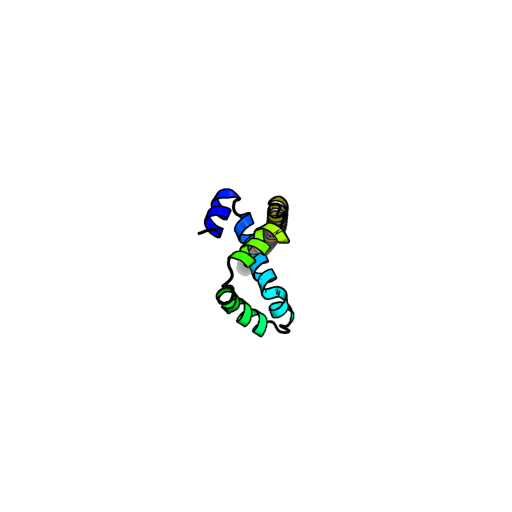? -5.219 11.581 21.934 1.00 96.50 86 GLU A O 1
ATOM 745 N N . LEU A 1 87 ? -3.232 11.699 20.910 1.00 96.50 87 LEU A N 1
ATOM 746 C CA . LEU A 1 87 ? -2.453 11.488 22.135 1.00 96.50 87 LEU A CA 1
ATOM 747 C C . LEU A 1 87 ? -2.597 12.652 23.127 1.00 96.50 87 LEU A C 1
ATOM 749 O O . LEU A 1 87 ? -2.780 12.412 24.316 1.00 96.50 87 LEU A O 1
ATOM 753 N N . LEU A 1 88 ? -2.550 13.894 22.640 1.00 97.19 88 LEU A N 1
ATOM 754 C CA . LEU A 1 88 ? -2.683 15.089 23.477 1.00 97.19 88 LEU A CA 1
ATOM 755 C C . LEU A 1 88 ? -4.078 15.187 24.108 1.00 97.19 88 LEU A C 1
ATOM 757 O O . LEU A 1 88 ? -4.200 15.520 25.284 1.00 97.19 88 LEU A O 1
ATOM 761 N N . GLU A 1 89 ? -5.127 14.856 23.353 1.00 96.75 89 GLU A N 1
ATOM 762 C CA . GLU A 1 89 ? -6.496 14.788 23.875 1.00 96.75 89 GLU A CA 1
ATOM 763 C C . GLU A 1 89 ? -6.622 13.738 24.988 1.00 96.75 89 GLU A C 1
ATOM 765 O O . GLU A 1 89 ? -7.225 14.004 26.028 1.00 96.75 89 GLU A O 1
ATOM 770 N N . LEU A 1 90 ? -6.025 12.555 24.803 1.00 96.81 90 LEU A N 1
ATOM 771 C CA . LEU A 1 90 ? -6.027 11.495 25.815 1.00 96.81 90 LEU A CA 1
ATOM 772 C C . LEU A 1 90 ? -5.246 11.882 27.078 1.00 96.81 90 LEU A C 1
ATOM 774 O O . LEU A 1 90 ? -5.662 11.532 28.184 1.00 96.81 90 LEU A O 1
ATOM 778 N N . GLU A 1 91 ? -4.128 12.592 26.933 1.00 96.06 91 GLU A N 1
ATOM 779 C CA . GLU A 1 91 ? -3.348 13.110 28.061 1.00 96.06 91 GLU A CA 1
ATOM 780 C C . GLU A 1 91 ? -4.143 14.156 28.851 1.00 96.06 91 GLU A C 1
ATOM 782 O O . GLU A 1 91 ? -4.229 14.038 30.072 1.00 96.06 91 GLU A O 1
ATOM 787 N N . ALA A 1 92 ? -4.817 15.090 28.172 1.00 96.06 92 ALA A N 1
ATOM 788 C CA . ALA A 1 92 ? -5.682 16.079 28.817 1.00 96.06 92 ALA A CA 1
ATOM 789 C C . ALA A 1 92 ? -6.846 15.420 29.578 1.00 96.06 92 ALA A C 1
ATOM 791 O O . ALA A 1 92 ? -7.056 15.706 30.755 1.00 96.06 92 ALA A O 1
ATOM 792 N N . MET A 1 93 ? -7.541 14.457 28.956 1.00 95.50 93 MET A N 1
ATOM 793 C CA . MET A 1 93 ? -8.608 13.696 29.622 1.00 95.50 93 MET A CA 1
ATOM 794 C C . MET A 1 93 ? -8.102 12.954 30.866 1.00 95.50 93 MET A C 1
ATOM 796 O O . MET A 1 93 ? -8.798 12.868 31.878 1.00 95.50 93 MET A O 1
ATOM 800 N N . ARG A 1 94 ? -6.885 12.400 30.803 1.00 94.25 94 ARG A N 1
ATOM 801 C CA . ARG A 1 94 ? -6.262 11.717 31.940 1.00 94.25 94 ARG A CA 1
ATOM 802 C C . ARG A 1 94 ? -5.934 12.690 33.072 1.00 94.25 94 ARG A C 1
ATOM 804 O O . ARG A 1 94 ? -6.130 12.333 34.233 1.00 94.25 94 ARG A O 1
ATOM 811 N N . GLU A 1 95 ? -5.410 13.870 32.756 1.00 93.94 95 GLU A N 1
ATOM 812 C CA . GLU A 1 95 ? -5.088 14.899 33.748 1.00 93.94 95 GLU A CA 1
ATOM 813 C C . GLU A 1 95 ? -6.344 15.449 34.426 1.00 93.94 95 GLU A C 1
ATOM 815 O O . GLU A 1 95 ? -6.380 15.514 35.656 1.00 93.94 95 GLU A O 1
ATOM 820 N N . ASP A 1 96 ? -7.393 15.750 33.657 1.00 92.62 96 ASP A N 1
ATOM 821 C CA . ASP A 1 96 ? -8.677 16.209 34.194 1.00 92.62 96 ASP A CA 1
ATOM 822 C C . ASP A 1 96 ? -9.289 15.167 35.141 1.00 92.62 96 ASP A C 1
ATOM 824 O O . ASP A 1 96 ? -9.662 15.500 36.267 1.00 92.62 96 ASP A O 1
ATOM 828 N N . PHE A 1 97 ? -9.278 13.886 34.753 1.00 92.81 97 PHE A N 1
ATOM 829 C CA . PHE A 1 97 ? -9.748 12.792 35.608 1.00 92.81 97 PHE A CA 1
ATOM 830 C C . PHE A 1 97 ? -8.963 12.679 36.926 1.00 92.81 97 PHE A C 1
ATOM 832 O O . PHE A 1 97 ? -9.540 12.449 37.992 1.00 92.81 97 PHE A O 1
ATOM 839 N N . LEU A 1 98 ? -7.633 12.826 36.880 1.00 91.12 98 LEU A N 1
ATOM 840 C CA . LEU A 1 98 ? -6.801 12.795 38.087 1.00 91.12 98 LEU A CA 1
ATOM 841 C C . LEU A 1 98 ? -7.051 14.012 38.982 1.00 91.12 98 LEU A C 1
ATOM 843 O O . LEU A 1 98 ? -7.064 13.860 40.205 1.00 91.12 98 LEU A O 1
ATOM 847 N N . ARG A 1 99 ? -7.276 15.191 38.390 1.00 89.00 99 ARG A N 1
ATOM 848 C CA . ARG A 1 99 ? -7.593 16.415 39.131 1.00 89.00 99 ARG A CA 1
ATOM 849 C C . ARG A 1 99 ? -8.934 16.295 39.847 1.00 89.00 99 ARG A C 1
ATOM 851 O O . ARG A 1 99 ? -8.981 16.545 41.045 1.00 89.00 99 ARG A O 1
ATOM 858 N N . GLU A 1 100 ? -9.983 15.863 39.147 1.00 84.50 100 GLU A N 1
ATOM 859 C CA . GLU A 1 100 ? -11.318 15.655 39.729 1.00 84.50 100 GLU A CA 1
ATOM 860 C C . GLU A 1 100 ? -11.273 14.669 40.906 1.00 84.50 100 GLU A C 1
ATOM 862 O O . GLU A 1 100 ? -11.802 14.949 41.983 1.00 84.50 100 GLU A O 1
ATOM 867 N N . ARG A 1 101 ? -10.549 13.551 40.757 1.00 78.75 101 ARG A N 1
ATOM 868 C CA . ARG A 1 101 ? -10.405 12.563 41.837 1.00 78.75 101 ARG A CA 1
ATOM 869 C C . ARG A 1 101 ? -9.618 13.094 43.038 1.00 78.75 101 ARG A C 1
ATOM 871 O O . ARG A 1 101 ? -9.906 12.701 44.165 1.00 78.75 101 ARG A O 1
ATOM 878 N N . GLY A 1 102 ? -8.613 13.939 42.806 1.00 73.75 102 GLY A N 1
ATOM 879 C CA . GLY A 1 102 ? -7.874 14.618 43.873 1.00 73.75 102 GLY A CA 1
ATOM 880 C C . GLY A 1 102 ? -8.771 15.574 44.657 1.00 73.75 102 GLY A C 1
ATOM 881 O O . GLY A 1 102 ? -8.818 15.499 45.880 1.00 73.75 102 GLY A O 1
ATOM 882 N N . THR A 1 103 ? -9.562 16.389 43.952 1.00 71.44 103 THR A N 1
ATOM 883 C CA . THR A 1 103 ? -10.492 17.332 44.586 1.00 71.44 103 THR A CA 1
ATOM 884 C C . THR A 1 103 ? -11.619 16.642 45.353 1.00 71.44 103 THR A C 1
ATOM 886 O O . THR A 1 103 ? -12.026 17.139 46.398 1.00 71.44 103 THR A O 1
ATOM 889 N N . ASP A 1 104 ? -12.113 15.491 44.885 1.00 69.25 104 ASP A N 1
ATOM 890 C CA . ASP A 1 104 ? -13.145 14.721 45.596 1.00 69.25 104 ASP A CA 1
ATOM 891 C C . ASP A 1 104 ? -12.627 14.089 46.897 1.00 69.25 104 ASP A C 1
ATOM 893 O O . ASP A 1 104 ? -13.378 13.973 47.867 1.00 69.25 104 ASP A O 1
ATOM 897 N N . LEU A 1 105 ? -11.353 13.680 46.930 1.00 66.88 105 LEU A N 1
ATOM 898 C CA . LEU A 1 105 ? -10.704 13.174 48.143 1.00 66.88 105 LEU A CA 1
ATOM 899 C C . LEU A 1 105 ? -10.461 14.306 49.146 1.00 66.88 105 LEU A C 1
ATOM 901 O O . LEU A 1 105 ? -10.907 14.192 50.282 1.00 66.88 105 LEU A O 1
ATOM 905 N N . GLU A 1 106 ? -9.873 15.425 48.709 1.00 65.19 106 GLU A N 1
ATOM 906 C CA . GLU A 1 106 ? -9.679 16.606 49.567 1.00 65.19 106 GLU A CA 1
ATOM 907 C C . GLU A 1 106 ? -11.009 17.119 50.129 1.00 65.19 106 GLU A C 1
ATOM 909 O O . GLU A 1 106 ? -11.115 17.434 51.310 1.00 65.19 106 GLU A O 1
ATOM 914 N N . LYS A 1 107 ? -12.068 17.144 49.314 1.00 66.50 107 LYS A N 1
ATOM 915 C CA . LYS A 1 107 ? -13.393 17.578 49.761 1.00 66.50 107 LYS A CA 1
ATOM 916 C C . LYS A 1 107 ? -14.006 16.636 50.800 1.00 66.50 107 LYS A C 1
ATOM 918 O O . LYS A 1 107 ? -14.718 17.115 51.672 1.00 66.50 107 LYS A O 1
ATOM 923 N N . ARG A 1 108 ? -13.761 15.321 50.726 1.00 60.25 108 ARG A N 1
ATOM 924 C CA . ARG A 1 108 ? -14.223 14.368 51.755 1.00 60.25 108 ARG A CA 1
ATOM 925 C C . ARG A 1 108 ? -13.438 14.495 53.055 1.00 60.25 108 ARG A C 1
ATOM 927 O O . ARG A 1 108 ? -14.065 14.418 54.106 1.00 60.25 108 ARG A O 1
ATOM 934 N N . ASP A 1 109 ? -12.129 14.708 52.979 1.00 62.84 109 ASP A N 1
ATOM 935 C CA . ASP A 1 109 ? -11.285 14.865 54.167 1.00 62.84 109 ASP A CA 1
ATOM 936 C C . ASP A 1 109 ? -11.648 16.155 54.926 1.00 62.84 109 ASP A C 1
ATOM 938 O O . ASP A 1 109 ? -11.866 16.106 56.135 1.00 62.84 109 ASP A O 1
ATOM 942 N N . LEU A 1 110 ? -11.874 17.266 54.209 1.00 64.44 110 LEU A N 1
ATOM 943 C CA . LEU A 1 110 ? -12.330 18.536 54.799 1.00 64.44 110 LEU A CA 1
ATOM 944 C C . LEU A 1 110 ? -13.701 18.425 55.494 1.00 64.44 110 LEU A C 1
ATOM 946 O O . LEU A 1 110 ? -13.911 19.031 56.535 1.00 64.44 110 LEU A O 1
ATOM 950 N N . ILE A 1 111 ? -14.634 17.632 54.949 1.00 63.53 111 ILE A N 1
ATOM 951 C CA . ILE A 1 111 ? -15.952 17.405 55.578 1.00 63.53 111 ILE A CA 1
ATOM 952 C C . ILE A 1 111 ? -15.822 16.554 56.853 1.00 63.53 111 ILE A C 1
ATOM 954 O O . ILE A 1 111 ? -16.633 16.697 57.761 1.00 63.53 111 ILE A O 1
ATOM 958 N N . SER A 1 112 ? -14.821 15.669 56.933 1.00 62.06 112 SER A N 1
ATOM 959 C CA . SER A 1 112 ? -14.613 14.822 58.114 1.00 62.06 112 SER A CA 1
ATOM 960 C C . SER A 1 112 ? -13.964 15.552 59.291 1.00 62.06 112 SER A C 1
ATOM 962 O O . SER A 1 112 ? -14.275 15.220 60.430 1.00 62.06 112 SER A O 1
ATOM 964 N N . GLU A 1 113 ? -13.117 16.555 59.033 1.00 59.16 113 GLU A N 1
ATOM 965 C CA . GLU A 1 113 ? -12.515 17.383 60.091 1.00 59.16 113 GLU A CA 1
ATOM 966 C C . GLU A 1 113 ? -13.535 18.354 60.719 1.00 59.16 113 GLU A C 1
ATOM 968 O O . GLU A 1 113 ? -13.469 18.612 61.918 1.00 59.16 113 GLU A O 1
ATOM 973 N N . ASP A 1 114 ? -14.524 18.831 59.952 1.00 59.31 114 ASP A N 1
ATOM 974 C CA . ASP A 1 114 ? -15.569 19.744 60.449 1.00 59.31 114 ASP A CA 1
ATOM 975 C C . ASP A 1 114 ? -16.646 19.051 61.323 1.00 59.31 114 ASP A C 1
ATOM 977 O O . ASP A 1 114 ? -17.390 19.734 62.030 1.00 59.31 114 ASP A O 1
ATOM 981 N N . GLU A 1 115 ? -16.756 17.713 61.311 1.00 57.97 115 GLU A N 1
ATOM 982 C CA . GLU A 1 115 ? -17.722 16.961 62.141 1.00 57.97 115 GLU A CA 1
ATOM 983 C C . GLU A 1 115 ? -17.172 16.527 63.519 1.00 57.97 115 GLU A C 1
ATOM 985 O O . GLU A 1 115 ? -17.925 15.974 64.323 1.00 57.97 115 GLU A O 1
ATOM 990 N N . GLU A 1 116 ? -15.897 16.787 63.836 1.00 55.03 116 GLU A N 1
ATOM 991 C CA . GLU A 1 116 ? -15.264 16.333 65.091 1.00 55.03 116 GLU A CA 1
ATOM 992 C C . GLU A 1 116 ? -15.292 17.367 66.245 1.00 55.03 116 GLU A C 1
ATOM 994 O O . GLU A 1 116 ? -14.880 17.038 67.357 1.00 55.03 116 GLU A O 1
ATOM 999 N N . ASP A 1 117 ? -15.830 18.580 66.034 1.00 52.28 117 ASP A N 1
ATOM 1000 C CA . ASP A 1 117 ? -15.829 19.687 67.022 1.00 52.28 117 ASP A CA 1
ATOM 1001 C C . ASP A 1 117 ? -17.245 20.110 67.505 1.00 52.28 117 ASP A C 1
ATOM 1003 O O . ASP A 1 117 ? -17.542 21.296 67.678 1.00 52.28 117 ASP A O 1
ATOM 1007 N N . GLY A 1 118 ? -18.148 19.133 67.696 1.00 44.00 118 GLY A N 1
ATOM 1008 C CA . GLY A 1 118 ? -19.543 19.320 68.151 1.00 44.00 118 GLY A CA 1
ATOM 1009 C C . GLY A 1 118 ? -19.857 18.783 69.545 1.00 44.00 118 GLY A C 1
ATOM 1010 O O . GLY A 1 118 ? -19.549 17.599 69.809 1.00 44.00 118 GLY A O 1
#

Sequence (118 aa):
FKIWDSFLYEGPKVIFRFALALFKYKEEEILKLQDSTSIFKYLRSFTRTVLDARKLMGIAFRDLNPFPLRQIRNRRAFHLEKVRLELLELEAMREDFLRERGTDLEKRDLISEDEEDG

pLDDT: mean 89.24, std 12.22, range [44.0, 97.62]